Protein AF-A0A0K8QKA8-F1 (afdb_monomer_lite)

Radius of gyration: 22.63 Å; chains: 1; bounding box: 44×20×74 Å

Structure (mmCIF, N/CA/C/O backbone):
data_AF-A0A0K8QKA8-F1
#
_entry.id   AF-A0A0K8QKA8-F1
#
loop_
_atom_site.group_PDB
_atom_site.id
_atom_site.type_symbol
_atom_site.label_atom_id
_atom_site.label_alt_id
_atom_site.label_comp_id
_atom_site.label_asym_id
_atom_site.label_entity_id
_atom_site.label_seq_id
_atom_site.pdbx_PDB_ins_code
_atom_site.Cartn_x
_atom_site.Cartn_y
_atom_site.Cartn_z
_atom_site.occupancy
_atom_site.B_iso_or_equiv
_atom_site.auth_seq_id
_atom_site.auth_comp_id
_atom_site.auth_asym_id
_atom_site.auth_atom_id
_atom_site.pdbx_PDB_model_num
ATOM 1 N N . MET A 1 1 ? 16.516 -7.985 -21.882 1.00 58.25 1 MET A N 1
ATOM 2 C CA . MET A 1 1 ? 16.440 -7.612 -20.453 1.00 58.25 1 MET A CA 1
ATOM 3 C C . MET A 1 1 ? 15.585 -6.369 -20.198 1.00 58.25 1 MET A C 1
ATOM 5 O O . MET A 1 1 ? 14.816 -6.405 -19.255 1.00 58.25 1 MET A O 1
ATOM 9 N N . SER A 1 2 ? 15.629 -5.304 -21.014 1.00 70.25 2 SER A N 1
ATOM 10 C CA . SER A 1 2 ? 14.818 -4.089 -20.762 1.00 70.25 2 SER A CA 1
ATOM 11 C C . SER A 1 2 ? 13.297 -4.274 -20.914 1.00 70.25 2 SER A C 1
ATOM 13 O O . SER A 1 2 ? 12.534 -3.653 -20.182 1.00 70.25 2 SER A O 1
ATOM 15 N N . ALA A 1 3 ? 12.842 -5.126 -21.840 1.00 82.19 3 ALA A N 1
ATOM 16 C CA . ALA A 1 3 ? 11.413 -5.307 -22.117 1.00 82.19 3 ALA A CA 1
ATOM 17 C C . ALA A 1 3 ? 10.652 -6.037 -20.996 1.00 82.19 3 ALA A C 1
ATOM 19 O O . ALA A 1 3 ? 9.506 -5.692 -20.716 1.00 82.19 3 ALA A O 1
ATOM 20 N N . ASP A 1 4 ? 11.283 -7.017 -20.342 1.00 88.75 4 ASP A N 1
ATOM 21 C CA . ASP A 1 4 ? 10.671 -7.724 -19.210 1.00 88.75 4 ASP A CA 1
ATOM 22 C C . ASP A 1 4 ? 10.604 -6.814 -17.978 1.00 88.75 4 ASP A C 1
ATOM 24 O O . ASP A 1 4 ? 9.557 -6.729 -17.351 1.00 88.75 4 ASP A O 1
ATOM 28 N N . ALA A 1 5 ? 11.645 -6.011 -17.732 1.00 89.50 5 ALA A N 1
ATOM 29 C CA . ALA A 1 5 ? 11.661 -5.009 -16.664 1.00 89.50 5 ALA A CA 1
ATOM 30 C C . ALA A 1 5 ? 10.525 -3.978 -16.787 1.00 89.50 5 ALA A C 1
ATOM 32 O O . ALA A 1 5 ? 9.872 -3.630 -15.805 1.00 89.50 5 ALA A O 1
ATOM 33 N N . LEU A 1 6 ? 10.264 -3.494 -18.007 1.00 92.25 6 LEU A N 1
ATOM 34 C CA . LEU A 1 6 ? 9.149 -2.581 -18.274 1.00 92.25 6 LEU A CA 1
ATOM 35 C C . LEU A 1 6 ? 7.790 -3.265 -18.094 1.00 92.25 6 LEU A C 1
ATOM 37 O O . LEU A 1 6 ? 6.861 -2.645 -17.578 1.00 92.25 6 LEU A O 1
ATOM 41 N N . ARG A 1 7 ? 7.671 -4.539 -18.487 1.00 94.06 7 ARG A N 1
ATOM 42 C CA . ARG A 1 7 ? 6.445 -5.328 -18.303 1.00 94.06 7 ARG A CA 1
ATOM 43 C C . ARG A 1 7 ? 6.157 -5.580 -16.824 1.00 94.06 7 ARG A C 1
ATOM 45 O O . ARG A 1 7 ? 5.010 -5.445 -16.401 1.00 94.06 7 ARG A O 1
ATOM 52 N N . ASP A 1 8 ? 7.180 -5.916 -16.052 1.00 94.81 8 ASP A N 1
ATOM 53 C CA . ASP A 1 8 ? 7.066 -6.158 -14.617 1.00 94.81 8 ASP A CA 1
ATOM 54 C C . ASP A 1 8 ? 6.732 -4.864 -13.869 1.00 94.81 8 ASP A C 1
ATOM 56 O O . ASP A 1 8 ? 5.864 -4.864 -12.996 1.00 94.81 8 ASP A O 1
ATOM 60 N N . LEU A 1 9 ? 7.323 -3.735 -14.274 1.00 95.31 9 LEU A N 1
ATOM 61 C CA . LEU A 1 9 ? 6.984 -2.419 -13.738 1.00 95.31 9 LEU A CA 1
ATOM 62 C C . LEU A 1 9 ? 5.530 -2.021 -14.038 1.00 95.31 9 LEU A C 1
ATOM 64 O O . LEU A 1 9 ? 4.828 -1.562 -13.136 1.00 95.31 9 LEU A O 1
ATOM 68 N N . ASP A 1 10 ? 5.052 -2.226 -15.268 1.00 96.44 10 ASP A N 1
ATOM 69 C CA . ASP A 1 10 ? 3.641 -2.007 -15.619 1.00 96.44 10 ASP A CA 1
ATOM 70 C C . ASP A 1 10 ? 2.707 -2.929 -14.815 1.00 96.44 10 ASP A C 1
ATOM 72 O O . ASP A 1 10 ? 1.689 -2.488 -14.274 1.00 96.44 10 ASP A O 1
ATOM 76 N N . GLY A 1 11 ? 3.069 -4.207 -14.672 1.00 97.19 11 GLY A N 1
ATOM 77 C CA . GLY A 1 11 ? 2.348 -5.161 -13.830 1.00 97.19 11 GLY A CA 1
ATOM 78 C C . GLY A 1 11 ? 2.277 -4.710 -12.370 1.00 97.19 11 GLY A C 1
ATOM 79 O O . GLY A 1 11 ? 1.194 -4.693 -11.781 1.00 97.19 11 GLY A O 1
ATOM 80 N N . GLY A 1 12 ? 3.401 -4.271 -11.807 1.00 97.25 12 GLY A N 1
ATOM 81 C CA . GLY A 1 12 ? 3.478 -3.716 -10.460 1.00 97.25 12 GLY A CA 1
ATOM 82 C C . GLY A 1 12 ? 2.616 -2.464 -10.291 1.00 97.25 12 GLY A C 1
ATOM 83 O O . GLY A 1 12 ? 1.884 -2.366 -9.309 1.00 97.25 12 GLY A O 1
ATOM 84 N N . LEU A 1 13 ? 2.615 -1.555 -11.271 1.00 97.69 13 LEU A N 1
ATOM 85 C CA . LEU A 1 13 ? 1.751 -0.370 -11.275 1.00 97.69 13 LEU A CA 1
ATOM 86 C C . LEU A 1 13 ? 0.262 -0.743 -11.312 1.00 97.69 13 LEU A C 1
ATOM 88 O O . LEU A 1 13 ? -0.529 -0.192 -10.544 1.00 97.69 13 LEU A O 1
ATOM 92 N N . ARG A 1 14 ? -0.138 -1.705 -12.152 1.00 98.00 14 ARG A N 1
ATOM 93 C CA . ARG A 1 14 ? -1.526 -2.199 -12.189 1.00 98.00 14 ARG A CA 1
ATOM 94 C C . ARG A 1 14 ? -1.951 -2.789 -10.846 1.00 98.00 14 ARG A C 1
ATOM 96 O O . ARG A 1 14 ? -3.051 -2.487 -10.382 1.00 98.00 14 ARG A O 1
ATOM 103 N N . LEU A 1 15 ? -1.079 -3.560 -10.193 1.00 97.94 15 LEU A N 1
ATOM 104 C CA . LEU A 1 15 ? -1.340 -4.073 -8.848 1.00 97.94 15 LEU A CA 1
ATOM 105 C C . LEU A 1 15 ? -1.416 -2.954 -7.807 1.00 97.94 15 LEU A C 1
ATOM 107 O O . LEU A 1 15 ? -2.342 -2.971 -7.002 1.00 97.94 15 LEU A O 1
ATOM 111 N N . SER A 1 16 ? -0.536 -1.949 -7.846 1.00 97.75 16 SER A N 1
ATOM 112 C CA . SER A 1 16 ? -0.621 -0.783 -6.953 1.00 97.75 16 SER A CA 1
ATOM 113 C C . SER A 1 16 ? -1.954 -0.045 -7.092 1.00 97.75 16 SER A C 1
ATOM 115 O O . SER A 1 16 ? -2.572 0.294 -6.084 1.00 97.75 16 SER A O 1
ATOM 117 N N . ARG A 1 17 ? -2.449 0.158 -8.322 1.00 98.06 17 ARG A N 1
ATOM 118 C CA . ARG A 1 17 ? -3.761 0.788 -8.556 1.00 98.06 17 ARG A CA 1
ATOM 119 C C . ARG A 1 17 ? -4.911 -0.074 -8.016 1.00 98.06 17 ARG A C 1
ATOM 121 O O . ARG A 1 17 ? -5.826 0.455 -7.390 1.00 98.06 17 ARG A O 1
ATOM 128 N N . ALA A 1 18 ? -4.854 -1.394 -8.209 1.00 97.88 18 ALA A N 1
ATOM 129 C CA . ALA A 1 18 ? -5.844 -2.318 -7.650 1.00 97.88 18 ALA A CA 1
ATOM 130 C C . ALA A 1 18 ? -5.826 -2.312 -6.112 1.00 97.88 18 ALA A C 1
ATOM 132 O O . ALA A 1 18 ? -6.874 -2.233 -5.476 1.00 97.88 18 ALA A O 1
ATOM 133 N N . MET A 1 19 ? -4.638 -2.317 -5.508 1.00 97.88 19 MET A N 1
ATOM 134 C CA . MET A 1 19 ? -4.465 -2.200 -4.062 1.00 97.88 19 MET A CA 1
ATOM 135 C C . MET A 1 19 ? -5.010 -0.880 -3.515 1.00 97.88 19 MET A C 1
ATOM 137 O O . MET A 1 19 ? -5.636 -0.887 -2.461 1.00 97.88 19 MET A O 1
ATOM 141 N N . LEU A 1 20 ? -4.829 0.237 -4.223 1.00 97.75 20 LEU A N 1
ATOM 142 C CA . LEU A 1 20 ? -5.408 1.525 -3.834 1.00 97.75 20 LEU A CA 1
ATOM 143 C C . LEU A 1 20 ? -6.943 1.484 -3.838 1.00 97.75 20 LEU A C 1
ATOM 145 O O . LEU A 1 20 ? -7.572 2.010 -2.921 1.00 97.75 20 LEU A O 1
ATOM 149 N N . ALA A 1 21 ? -7.555 0.829 -4.827 1.00 97.50 21 ALA A N 1
ATOM 150 C CA . ALA A 1 21 ? -9.003 0.630 -4.849 1.00 97.50 21 ALA A CA 1
ATOM 151 C C . ALA A 1 21 ? -9.484 -0.215 -3.655 1.00 97.50 21 ALA A C 1
ATOM 153 O O . ALA A 1 21 ? -10.459 0.154 -3.003 1.00 97.50 21 ALA A O 1
ATOM 154 N N . LEU A 1 22 ? -8.768 -1.294 -3.317 1.00 97.25 22 LEU A N 1
ATOM 155 C CA . LEU A 1 22 ? -9.068 -2.126 -2.145 1.00 97.25 22 LEU A CA 1
ATOM 156 C C . LEU A 1 22 ? -8.895 -1.357 -0.831 1.00 97.25 22 LEU A C 1
ATOM 158 O O . LEU A 1 22 ? -9.762 -1.441 0.033 1.00 97.25 22 LEU A O 1
ATOM 162 N N . ALA A 1 23 ? -7.832 -0.557 -0.699 1.00 96.38 23 ALA A N 1
ATOM 163 C CA . ALA A 1 23 ? -7.595 0.284 0.474 1.00 96.38 23 ALA A CA 1
ATOM 164 C C . ALA A 1 23 ? -8.731 1.294 0.680 1.00 96.38 23 ALA A C 1
ATOM 166 O O . ALA A 1 23 ? -9.219 1.462 1.794 1.00 96.38 23 ALA A O 1
ATOM 167 N N . ARG A 1 24 ? -9.195 1.931 -0.402 1.00 95.62 24 ARG A N 1
ATOM 168 C CA . ARG A 1 24 ? -10.354 2.838 -0.373 1.00 95.62 24 ARG A CA 1
ATOM 169 C C . ARG A 1 24 ? -11.654 2.116 -0.014 1.00 95.62 24 ARG A C 1
ATOM 171 O O . ARG A 1 24 ? -12.506 2.708 0.638 1.00 95.62 24 ARG A O 1
ATOM 178 N N . GLY A 1 25 ? -11.798 0.857 -0.426 1.00 95.06 25 GLY A N 1
ATOM 179 C CA . GLY A 1 25 ? -12.931 -0.004 -0.080 1.00 95.06 25 GLY A CA 1
ATOM 180 C C . GLY A 1 25 ? -12.834 -0.675 1.295 1.00 95.06 25 GLY A C 1
ATOM 181 O O . GLY A 1 25 ? -13.791 -1.321 1.709 1.00 95.06 25 GLY A O 1
ATOM 182 N N . GLY A 1 26 ? -11.705 -0.546 2.000 1.00 94.31 26 GLY A N 1
ATOM 183 C CA . GLY A 1 26 ? -11.465 -1.203 3.287 1.00 94.31 26 GLY A CA 1
ATOM 184 C C . GLY A 1 26 ? -11.229 -2.717 3.209 1.00 94.31 26 GLY A C 1
ATOM 185 O O . GLY A 1 26 ? -11.268 -3.388 4.240 1.00 94.31 26 GLY A O 1
ATOM 186 N N . ASP A 1 27 ? -10.974 -3.277 2.023 1.00 96.00 27 ASP A N 1
ATOM 187 C CA . ASP A 1 27 ? -10.690 -4.708 1.851 1.00 96.00 27 ASP A CA 1
ATOM 188 C C . ASP A 1 27 ? -9.204 -5.006 2.115 1.00 96.00 27 ASP A C 1
ATOM 190 O O . ASP A 1 27 ? -8.381 -5.209 1.215 1.00 96.00 27 ASP A O 1
ATOM 194 N N . TRP A 1 28 ? -8.847 -4.983 3.399 1.00 93.94 28 TRP A N 1
ATOM 195 C CA . TRP A 1 28 ? -7.469 -5.151 3.863 1.00 93.94 28 TRP A CA 1
ATOM 196 C C . TRP A 1 28 ? -6.928 -6.569 3.652 1.00 93.94 28 TRP A C 1
ATOM 198 O O . TRP A 1 28 ? -5.724 -6.737 3.454 1.00 93.94 28 TRP A O 1
ATOM 208 N N . ALA A 1 29 ? -7.800 -7.582 3.673 1.00 94.38 29 ALA A N 1
ATOM 209 C CA . ALA A 1 29 ? -7.410 -8.972 3.458 1.00 94.38 29 ALA A CA 1
ATOM 210 C C . ALA A 1 29 ? -6.941 -9.174 2.014 1.00 94.38 29 ALA A C 1
ATOM 212 O O . ALA A 1 29 ? -5.815 -9.622 1.781 1.00 94.38 29 ALA A O 1
ATOM 213 N N . ARG A 1 30 ? -7.749 -8.735 1.042 1.00 93.44 30 ARG A N 1
ATOM 214 C CA . ARG A 1 30 ? -7.383 -8.832 -0.371 1.00 93.44 30 ARG A CA 1
ATOM 215 C C . ARG A 1 30 ? -6.184 -7.952 -0.716 1.00 93.44 30 ARG A C 1
ATOM 217 O O . ARG A 1 30 ? -5.359 -8.336 -1.545 1.00 93.44 30 ARG A O 1
ATOM 224 N N . LEU A 1 31 ? -6.044 -6.796 -0.065 1.00 94.62 31 LEU A N 1
ATOM 225 C CA . LEU A 1 31 ? -4.867 -5.937 -0.214 1.00 94.62 31 LEU A CA 1
ATOM 226 C C . LEU A 1 31 ? -3.581 -6.667 0.200 1.00 94.62 31 LEU A C 1
ATOM 228 O O . LEU A 1 31 ? -2.585 -6.600 -0.524 1.00 94.62 31 LEU A O 1
ATOM 232 N N . ALA A 1 32 ? -3.597 -7.388 1.325 1.00 92.88 32 ALA A N 1
ATOM 233 C CA . ALA A 1 32 ? -2.441 -8.145 1.806 1.00 92.88 32 ALA A CA 1
ATOM 234 C C . ALA A 1 32 ? -2.038 -9.280 0.848 1.00 92.88 32 ALA A C 1
ATOM 236 O O . ALA A 1 32 ? -0.847 -9.503 0.633 1.00 92.88 32 ALA A O 1
ATOM 237 N N . GLU A 1 33 ? -3.005 -9.950 0.216 1.00 94.31 33 GLU A N 1
ATOM 238 C CA . GLU A 1 33 ? -2.741 -10.986 -0.793 1.00 94.31 33 GLU A CA 1
ATOM 239 C C . GLU A 1 33 ? -2.011 -10.424 -2.023 1.00 94.31 33 GLU A C 1
ATOM 241 O O . GLU A 1 33 ? -1.065 -11.036 -2.523 1.00 94.31 33 GLU A O 1
ATOM 246 N N . LEU A 1 34 ? -2.404 -9.234 -2.495 1.00 95.25 34 LEU A N 1
ATOM 247 C CA . LEU A 1 34 ? -1.778 -8.598 -3.661 1.00 95.25 34 LEU A CA 1
ATOM 248 C C . LEU A 1 34 ? -0.368 -8.061 -3.377 1.00 95.25 34 LEU A C 1
ATOM 250 O O . LEU A 1 34 ? 0.435 -7.931 -4.304 1.00 95.25 34 LEU A O 1
ATOM 254 N N . GLN A 1 35 ? -0.041 -7.773 -2.115 1.00 94.19 35 GLN A N 1
ATOM 255 C CA . GLN A 1 35 ? 1.253 -7.203 -1.738 1.00 94.19 35 GLN A CA 1
ATOM 256 C C . GLN A 1 35 ? 2.429 -8.120 -2.100 1.00 94.19 35 GLN A C 1
ATOM 258 O O . GLN A 1 35 ? 3.466 -7.631 -2.553 1.00 94.19 35 GLN A O 1
ATOM 263 N N . ALA A 1 36 ? 2.283 -9.436 -1.919 1.00 93.94 36 ALA A N 1
ATOM 264 C CA . ALA A 1 36 ? 3.345 -10.396 -2.221 1.00 93.94 36 ALA A CA 1
ATOM 265 C C . ALA A 1 36 ? 3.671 -10.426 -3.722 1.00 93.94 36 ALA A C 1
ATOM 267 O O . ALA A 1 36 ? 4.838 -10.368 -4.112 1.00 93.94 36 ALA A O 1
ATOM 268 N N . GLU A 1 37 ? 2.635 -10.439 -4.561 1.00 94.44 37 GLU A N 1
ATOM 269 C CA . GLU A 1 37 ? 2.795 -10.436 -6.014 1.00 94.44 37 GLU A CA 1
ATOM 270 C C . GLU A 1 37 ? 3.357 -9.099 -6.517 1.00 94.44 37 GLU A C 1
ATOM 272 O O . GLU A 1 37 ? 4.278 -9.080 -7.336 1.00 94.44 37 GLU A O 1
ATOM 277 N N . ARG A 1 38 ? 2.901 -7.971 -5.955 1.00 96.31 38 ARG A N 1
ATOM 278 C CA . ARG A 1 38 ? 3.478 -6.651 -6.250 1.00 96.31 38 ARG A CA 1
ATOM 279 C C . ARG A 1 38 ? 4.968 -6.605 -5.917 1.00 96.31 38 ARG A C 1
ATOM 281 O O . ARG A 1 38 ? 5.765 -6.137 -6.725 1.00 96.31 38 ARG A O 1
ATOM 288 N N . ALA A 1 39 ? 5.353 -7.086 -4.736 1.00 94.31 39 ALA A N 1
ATOM 289 C CA . ALA A 1 39 ? 6.747 -7.097 -4.302 1.00 94.31 39 ALA A CA 1
ATOM 290 C C . ALA A 1 39 ? 7.627 -7.993 -5.185 1.00 94.31 39 ALA A C 1
ATOM 292 O O . ALA A 1 39 ? 8.801 -7.682 -5.379 1.00 94.31 39 ALA A O 1
ATOM 293 N N . ARG A 1 40 ? 7.073 -9.082 -5.728 1.00 94.50 40 ARG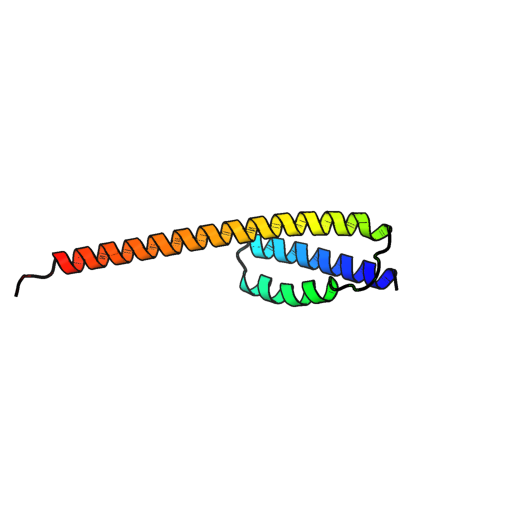 A N 1
ATOM 294 C CA . ARG A 1 40 ? 7.766 -9.962 -6.674 1.00 94.50 40 ARG A CA 1
ATOM 295 C C . ARG A 1 40 ? 8.059 -9.250 -7.994 1.00 94.50 40 ARG A C 1
ATOM 297 O O . ARG A 1 40 ? 9.195 -9.307 -8.445 1.00 94.50 40 ARG A O 1
ATOM 304 N N . LEU A 1 41 ? 7.069 -8.572 -8.578 1.00 93.69 41 LEU A N 1
ATOM 305 C CA . LEU A 1 41 ? 7.217 -7.859 -9.856 1.00 93.69 41 LEU A CA 1
ATOM 306 C C . LEU A 1 41 ? 8.126 -6.629 -9.748 1.00 93.69 41 LEU A C 1
ATOM 308 O O . LEU A 1 41 ? 8.887 -6.329 -10.658 1.00 93.69 41 LEU A O 1
ATOM 312 N N . LEU A 1 42 ? 8.071 -5.915 -8.624 1.00 93.19 42 LEU A N 1
ATOM 313 C CA . LEU A 1 42 ? 8.884 -4.714 -8.419 1.00 93.19 42 LEU A CA 1
ATOM 314 C C . LEU A 1 42 ? 10.306 -5.013 -7.925 1.00 93.19 42 LEU A C 1
ATOM 316 O O . LEU A 1 42 ? 11.102 -4.086 -7.766 1.00 93.19 42 LEU A O 1
ATOM 320 N N . ARG A 1 43 ? 10.643 -6.281 -7.662 1.00 91.31 43 ARG A N 1
ATOM 321 C CA . ARG A 1 43 ? 12.005 -6.671 -7.301 1.00 91.31 43 ARG A CA 1
ATOM 322 C C . ARG A 1 43 ? 12.857 -6.703 -8.562 1.00 91.31 43 ARG A C 1
ATOM 324 O O . ARG A 1 43 ? 12.745 -7.623 -9.364 1.00 91.31 43 ARG A O 1
ATOM 331 N N . HIS A 1 44 ? 13.719 -5.707 -8.711 1.00 83.25 44 HIS A N 1
ATOM 332 C CA . HIS A 1 44 ? 14.603 -5.599 -9.860 1.00 83.25 44 HIS A CA 1
ATOM 333 C C . HIS A 1 44 ? 16.024 -5.246 -9.410 1.00 83.25 44 HIS A C 1
ATOM 335 O O . HIS A 1 44 ? 16.225 -4.226 -8.756 1.00 83.25 44 HIS A O 1
ATOM 341 N N . ASP A 1 45 ? 17.005 -6.069 -9.790 1.00 82.12 45 ASP A N 1
ATOM 342 C CA . ASP A 1 45 ? 18.409 -5.920 -9.363 1.00 82.12 45 ASP A CA 1
ATOM 343 C C . ASP A 1 45 ? 19.274 -5.149 -10.384 1.00 82.12 45 ASP A C 1
ATOM 345 O O . ASP A 1 45 ? 20.440 -4.847 -10.137 1.00 82.12 45 ASP A O 1
ATOM 349 N N . GLY A 1 46 ? 18.714 -4.832 -11.556 1.00 82.94 46 GLY A N 1
ATOM 350 C CA . GLY A 1 46 ? 19.394 -4.126 -12.646 1.00 82.94 46 GLY A CA 1
ATOM 351 C C . GLY A 1 46 ? 18.893 -2.699 -12.874 1.00 82.94 46 GLY A C 1
ATOM 352 O O . GLY A 1 46 ? 17.826 -2.314 -12.394 1.00 82.94 46 GLY A O 1
ATOM 353 N N . ALA A 1 47 ? 19.643 -1.931 -13.670 1.00 84.25 47 ALA A N 1
ATOM 354 C CA . ALA A 1 47 ? 19.231 -0.599 -14.103 1.00 84.25 47 ALA A CA 1
ATOM 355 C C . ALA A 1 47 ? 17.948 -0.664 -14.946 1.00 84.25 47 ALA A C 1
ATOM 357 O O . ALA A 1 47 ? 17.831 -1.484 -15.862 1.00 84.25 47 ALA A O 1
ATOM 358 N N . LEU A 1 48 ? 17.002 0.224 -14.646 1.00 87.81 48 LEU A N 1
ATOM 359 C CA . LEU A 1 48 ? 15.805 0.400 -15.458 1.00 87.81 48 LEU A CA 1
ATOM 360 C C . LEU A 1 48 ? 16.120 1.276 -16.680 1.00 87.81 48 LEU A C 1
ATOM 362 O O . LEU A 1 48 ? 16.922 2.208 -16.579 1.00 87.81 48 LEU A O 1
ATOM 366 N N . PRO A 1 49 ? 15.497 0.995 -17.835 1.00 90.12 49 PRO A N 1
ATOM 367 C CA . PRO A 1 49 ? 15.669 1.809 -19.031 1.00 90.12 49 PRO A CA 1
ATOM 368 C C . PRO A 1 49 ? 15.011 3.192 -18.844 1.00 90.12 49 PRO A C 1
ATOM 370 O O . PRO A 1 49 ? 14.115 3.352 -18.012 1.00 90.12 49 PRO A O 1
ATOM 373 N N . ALA A 1 50 ? 15.437 4.206 -19.603 1.00 90.31 50 ALA A N 1
ATOM 374 C CA . ALA A 1 50 ? 14.948 5.585 -19.446 1.00 90.31 50 ALA A CA 1
ATOM 375 C C . ALA A 1 50 ? 13.425 5.701 -19.664 1.00 90.31 50 ALA A C 1
ATOM 377 O O . ALA A 1 50 ? 12.742 6.503 -19.024 1.00 90.31 50 ALA A O 1
ATOM 378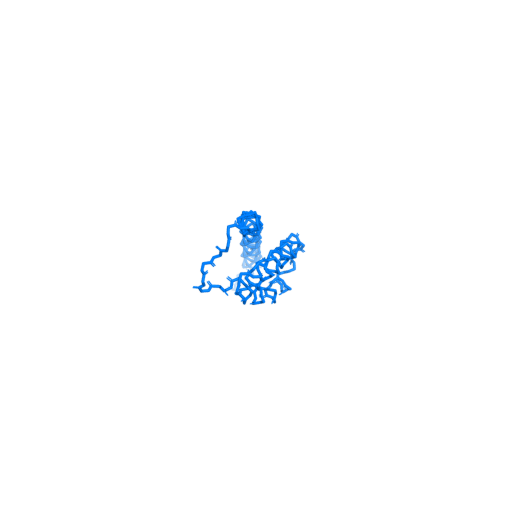 N N . GLU A 1 51 ? 12.882 4.833 -20.509 1.00 93.00 51 GLU A N 1
ATOM 379 C CA . GLU A 1 51 ? 11.465 4.670 -20.821 1.00 93.00 51 GLU A CA 1
ATOM 380 C C . GLU A 1 51 ? 10.626 4.252 -19.599 1.00 93.00 51 GLU A C 1
ATOM 382 O O . GLU A 1 51 ? 9.407 4.415 -19.611 1.00 93.00 51 GLU A O 1
ATOM 387 N N . ALA A 1 52 ? 11.250 3.766 -18.520 1.00 93.44 52 ALA A N 1
ATOM 388 C CA . ALA A 1 52 ? 10.576 3.433 -17.264 1.00 93.44 52 ALA A CA 1
ATOM 389 C C . ALA A 1 52 ? 10.195 4.675 -16.438 1.00 93.44 52 ALA A C 1
ATOM 391 O O . ALA A 1 52 ? 9.323 4.593 -15.573 1.00 93.44 52 ALA A O 1
ATOM 392 N N . ALA A 1 53 ? 10.817 5.833 -16.686 1.00 94.75 53 ALA A N 1
ATOM 393 C CA . ALA A 1 53 ? 10.604 7.060 -15.917 1.00 94.75 53 ALA A CA 1
ATOM 394 C C . ALA A 1 53 ? 9.126 7.492 -15.749 1.00 94.75 53 ALA A C 1
ATOM 396 O O . ALA A 1 53 ? 8.755 7.876 -14.635 1.00 94.75 53 ALA A O 1
ATOM 397 N N . PRO A 1 54 ? 8.253 7.480 -16.780 1.00 95.69 54 PRO A N 1
ATOM 398 C CA . PRO A 1 54 ? 6.830 7.772 -16.590 1.00 95.69 54 PRO A CA 1
ATOM 399 C C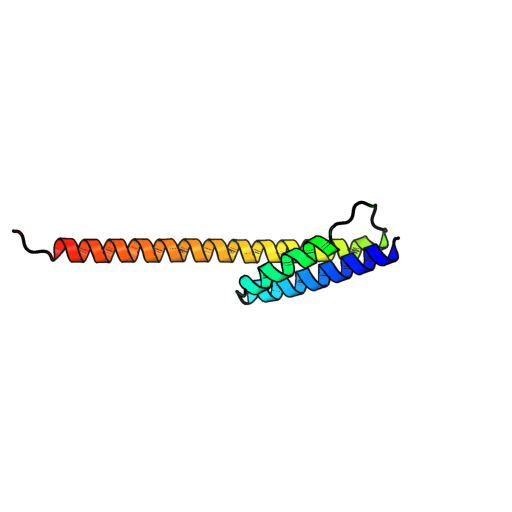 . PRO A 1 54 ? 6.131 6.757 -15.677 1.00 95.69 54 PRO A C 1
ATOM 401 O O . PRO A 1 54 ? 5.419 7.168 -14.763 1.00 95.69 54 PRO A O 1
ATOM 404 N N . LEU A 1 55 ? 6.384 5.458 -15.867 1.00 95.12 55 LEU A N 1
ATOM 405 C CA . LEU A 1 55 ? 5.782 4.394 -15.058 1.00 95.12 55 LEU A CA 1
ATOM 406 C C . LEU A 1 55 ? 6.232 4.471 -13.593 1.00 95.12 55 LEU A C 1
ATOM 408 O O . LEU A 1 55 ? 5.416 4.316 -12.690 1.00 95.12 55 LEU A O 1
ATOM 412 N N . LEU A 1 56 ? 7.510 4.775 -13.347 1.00 95.25 56 LEU A N 1
ATOM 413 C CA . LEU A 1 56 ? 8.049 4.974 -11.999 1.00 95.25 56 LEU A CA 1
ATOM 414 C C . LEU A 1 56 ? 7.410 6.170 -11.294 1.00 95.25 56 LEU A C 1
ATOM 416 O O . LEU A 1 56 ? 7.041 6.061 -10.127 1.00 95.25 56 LEU A O 1
ATOM 420 N N . ARG A 1 57 ? 7.258 7.306 -11.987 1.00 97.62 57 ARG A N 1
ATOM 421 C C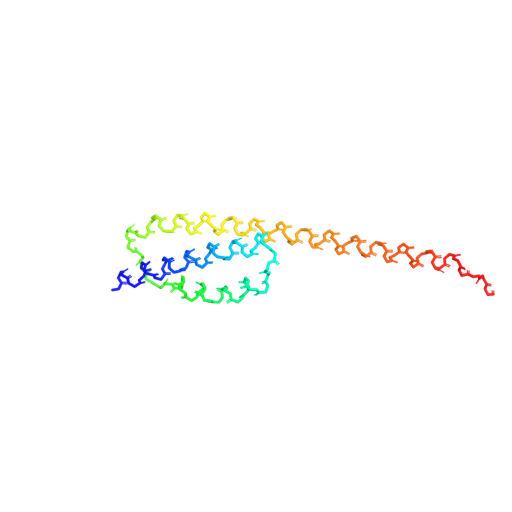A . ARG A 1 57 ? 6.597 8.488 -11.412 1.00 97.62 57 ARG A CA 1
ATOM 422 C C . ARG A 1 57 ? 5.169 8.174 -10.998 1.00 97.62 57 ARG A C 1
ATOM 424 O O . ARG A 1 57 ? 4.753 8.565 -9.911 1.00 97.62 57 ARG A O 1
ATOM 431 N N . GLU A 1 58 ? 4.440 7.454 -11.840 1.00 97.81 58 GLU A N 1
ATOM 432 C CA . GLU A 1 58 ? 3.075 7.074 -11.511 1.00 97.81 58 GLU A CA 1
ATOM 433 C C . GLU A 1 58 ? 3.018 6.069 -10.357 1.00 97.81 58 GLU A C 1
ATOM 435 O O . GLU A 1 58 ? 2.229 6.237 -9.430 1.00 97.81 58 GLU A O 1
ATOM 440 N N . LEU A 1 59 ? 3.899 5.068 -10.357 1.00 96.81 59 LEU A N 1
ATOM 441 C CA . LEU A 1 59 ? 3.995 4.098 -9.271 1.00 96.81 59 LEU A CA 1
ATOM 442 C C . LEU A 1 59 ? 4.250 4.784 -7.924 1.00 96.81 59 LEU A C 1
ATOM 444 O O . LEU A 1 59 ? 3.614 4.438 -6.931 1.00 96.81 59 LEU A O 1
ATOM 448 N N . LEU A 1 60 ? 5.142 5.777 -7.888 1.00 96.88 60 LEU A N 1
AT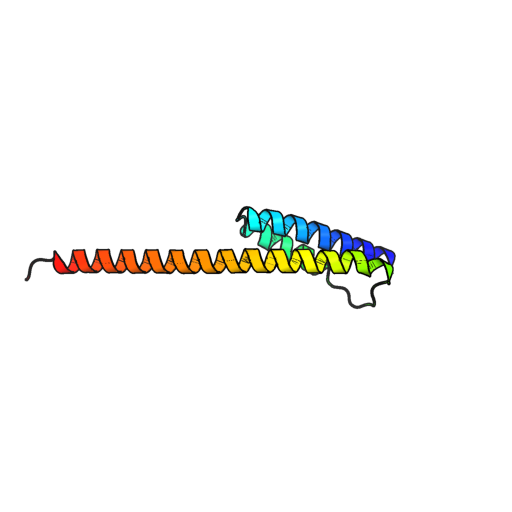OM 449 C CA . LEU A 1 60 ? 5.417 6.565 -6.686 1.00 96.88 60 LEU A CA 1
ATOM 450 C C . LEU A 1 60 ? 4.198 7.378 -6.234 1.00 96.88 60 LEU A C 1
ATOM 452 O O . LEU A 1 60 ? 3.915 7.412 -5.038 1.00 96.88 60 LEU A O 1
ATOM 456 N N . ALA A 1 61 ? 3.458 7.984 -7.166 1.00 98.25 61 ALA A N 1
ATOM 457 C CA . ALA A 1 61 ? 2.234 8.717 -6.846 1.00 98.25 61 ALA A CA 1
ATOM 458 C C . ALA A 1 61 ? 1.169 7.794 -6.228 1.00 98.25 61 ALA A C 1
ATOM 460 O O . ALA A 1 61 ? 0.640 8.086 -5.156 1.00 98.25 61 ALA A O 1
ATOM 461 N N . VAL A 1 62 ? 0.928 6.632 -6.841 1.00 97.75 62 VAL A N 1
ATOM 462 C CA . VAL A 1 62 ? -0.027 5.639 -6.326 1.00 97.75 62 VAL A CA 1
ATOM 463 C C . VAL A 1 62 ? 0.416 5.091 -4.967 1.00 97.75 62 VAL A C 1
ATOM 465 O O . VAL A 1 62 ? -0.421 4.898 -4.089 1.00 97.75 62 VAL A O 1
ATOM 468 N N . ASN A 1 63 ? 1.717 4.868 -4.758 1.00 96.50 63 ASN A N 1
ATOM 469 C CA . ASN A 1 63 ? 2.236 4.414 -3.466 1.00 96.50 63 ASN A CA 1
ATOM 470 C C . ASN A 1 63 ? 2.018 5.462 -2.363 1.00 96.50 63 ASN A C 1
ATOM 472 O O . ASN A 1 63 ? 1.595 5.098 -1.271 1.00 96.50 63 ASN A O 1
ATOM 476 N N . ALA A 1 64 ? 2.227 6.750 -2.654 1.00 98.06 64 ALA A N 1
ATOM 477 C CA . ALA A 1 64 ? 1.957 7.820 -1.695 1.00 98.06 64 ALA A CA 1
ATOM 478 C C . ALA A 1 64 ? 0.464 7.896 -1.322 1.00 98.06 64 ALA A C 1
ATOM 480 O O . ALA A 1 64 ? 0.120 8.044 -0.148 1.00 98.06 64 ALA A O 1
ATOM 481 N N . GLU A 1 65 ? -0.436 7.743 -2.299 1.00 98.00 65 GLU A N 1
ATOM 482 C CA . GLU A 1 65 ? -1.879 7.668 -2.037 1.00 98.00 65 GLU A CA 1
ATOM 483 C C . GLU A 1 65 ? -2.255 6.436 -1.202 1.00 98.00 65 GLU A C 1
ATOM 485 O O . GLU A 1 65 ? -3.097 6.524 -0.303 1.00 98.00 65 GLU A O 1
ATOM 490 N N . LEU A 1 66 ? -1.629 5.290 -1.477 1.00 96.62 66 LEU A N 1
ATOM 491 C CA . LEU A 1 66 ? -1.851 4.056 -0.730 1.00 96.62 66 LEU A CA 1
ATOM 492 C C . LEU A 1 66 ? -1.402 4.200 0.731 1.00 96.62 66 LEU A C 1
ATOM 494 O O . LEU A 1 66 ? -2.159 3.844 1.634 1.00 96.62 66 LEU A O 1
ATOM 498 N N . ASP A 1 67 ? -0.220 4.771 0.968 1.00 96.75 67 ASP A N 1
ATOM 499 C CA . ASP A 1 67 ? 0.315 5.019 2.311 1.00 96.75 67 ASP A CA 1
ATOM 500 C C . ASP A 1 67 ? -0.581 5.973 3.111 1.00 96.75 67 ASP A C 1
ATOM 502 O O . ASP A 1 67 ? -0.838 5.741 4.299 1.00 96.75 67 ASP A O 1
ATOM 506 N N . ALA A 1 68 ? -1.121 7.007 2.460 1.00 97.75 68 ALA A N 1
ATOM 507 C CA . ALA A 1 68 ? -2.091 7.908 3.074 1.00 97.75 68 ALA A CA 1
ATOM 508 C C . ALA A 1 68 ? -3.382 7.170 3.477 1.00 97.75 68 ALA A C 1
ATOM 510 O O . ALA A 1 68 ? -3.867 7.352 4.596 1.00 97.75 68 ALA A O 1
ATOM 511 N N . CYS A 1 69 ? -3.909 6.294 2.612 1.00 96.19 69 CYS A N 1
ATOM 512 C CA . CYS A 1 69 ? -5.103 5.495 2.915 1.00 96.19 69 CYS A CA 1
ATOM 513 C C . CYS A 1 69 ? -4.866 4.546 4.100 1.00 96.19 69 CYS A C 1
ATOM 515 O O . CYS A 1 69 ? -5.680 4.491 5.023 1.00 96.19 69 CYS A O 1
ATOM 517 N N . VAL A 1 70 ? -3.741 3.827 4.103 1.00 93.69 70 VAL A N 1
ATOM 518 C CA . VAL A 1 70 ? -3.382 2.895 5.183 1.00 93.69 70 VAL A CA 1
ATOM 519 C C . VAL A 1 70 ? -3.184 3.637 6.505 1.00 93.69 70 VAL A C 1
ATOM 521 O O . VAL A 1 70 ? -3.661 3.175 7.543 1.00 93.69 70 VAL A O 1
ATOM 524 N N . SER A 1 71 ? -2.525 4.796 6.485 1.00 95.69 71 SER A N 1
ATOM 525 C CA . SER A 1 71 ? -2.318 5.616 7.685 1.00 95.69 71 SER A CA 1
ATOM 526 C C . SER A 1 71 ? -3.648 6.102 8.263 1.00 95.69 71 SER A C 1
ATOM 528 O O . SER A 1 71 ? -3.919 5.892 9.444 1.00 95.69 71 SER A O 1
ATOM 530 N N . ALA A 1 72 ? -4.532 6.643 7.419 1.00 95.62 72 ALA A N 1
ATOM 531 C CA . ALA A 1 72 ? -5.853 7.100 7.845 1.00 95.62 72 ALA A CA 1
ATOM 532 C C . ALA A 1 72 ? -6.706 5.964 8.439 1.00 95.62 72 ALA A C 1
ATOM 534 O O . ALA A 1 72 ? -7.377 6.158 9.456 1.00 95.62 72 ALA A O 1
ATOM 535 N N . ALA A 1 73 ? -6.655 4.771 7.839 1.00 93.81 73 ALA A N 1
ATOM 536 C CA . ALA A 1 73 ? -7.365 3.596 8.334 1.00 93.81 73 ALA A CA 1
ATOM 537 C C . ALA A 1 73 ? -6.827 3.114 9.690 1.00 93.81 73 ALA A C 1
ATOM 539 O O . ALA A 1 73 ? -7.608 2.791 10.586 1.00 93.81 73 ALA A O 1
ATOM 540 N N . ARG A 1 74 ? -5.501 3.116 9.878 1.00 94.12 74 ARG A N 1
ATOM 541 C CA . ARG A 1 74 ? -4.873 2.790 11.168 1.00 94.12 74 ARG A CA 1
ATOM 542 C C . ARG A 1 74 ? -5.285 3.770 12.259 1.00 94.12 74 ARG A C 1
ATOM 544 O O . ARG A 1 74 ? -5.631 3.339 13.358 1.00 94.12 74 ARG A O 1
ATOM 551 N N . ASP A 1 75 ? -5.297 5.061 11.950 1.00 96.31 75 ASP A N 1
ATOM 552 C CA . ASP A 1 75 ? -5.711 6.092 12.899 1.00 96.31 75 ASP A CA 1
ATOM 553 C C . ASP A 1 75 ? -7.194 5.958 13.271 1.00 96.31 75 ASP A C 1
ATOM 555 O O . ASP A 1 75 ? -7.568 6.152 14.430 1.00 96.31 75 ASP A O 1
ATOM 559 N N . ALA A 1 76 ? -8.050 5.605 12.308 1.00 93.19 76 ALA A N 1
ATOM 560 C CA . ALA A 1 76 ? -9.462 5.329 12.561 1.00 93.19 76 ALA A CA 1
ATOM 561 C C . ALA A 1 76 ? -9.642 4.120 13.490 1.00 93.19 76 ALA A C 1
ATOM 563 O O . ALA A 1 76 ? -10.291 4.247 14.529 1.00 93.19 76 ALA A O 1
ATOM 564 N N . ALA A 1 77 ? -8.981 3.000 13.187 1.00 92.25 77 ALA A N 1
ATOM 565 C CA . ALA A 1 77 ? -9.026 1.798 14.015 1.00 92.25 77 ALA A CA 1
ATOM 566 C C . ALA A 1 77 ? -8.508 2.052 15.444 1.00 92.25 77 ALA A C 1
ATOM 568 O O . ALA A 1 77 ? -9.093 1.570 16.415 1.00 92.25 77 ALA A O 1
ATOM 569 N N . ALA A 1 78 ? -7.449 2.854 15.600 1.00 93.56 78 ALA A N 1
ATOM 570 C CA . ALA A 1 78 ? -6.930 3.235 16.913 1.00 93.56 78 ALA A CA 1
ATOM 571 C C . ALA A 1 78 ? -7.960 4.039 17.726 1.00 93.56 78 ALA A C 1
ATOM 573 O O . ALA A 1 78 ? -8.192 3.743 18.901 1.00 93.56 78 ALA A O 1
ATOM 574 N N . ARG A 1 79 ? -8.629 5.016 17.096 1.00 93.69 79 ARG A N 1
ATOM 575 C CA . ARG A 1 79 ? -9.693 5.803 17.741 1.00 93.69 79 ARG A CA 1
ATOM 576 C C . ARG A 1 79 ? -10.878 4.935 18.161 1.00 93.69 79 ARG A C 1
ATOM 578 O O . ARG A 1 79 ? -11.386 5.109 19.271 1.00 93.69 79 ARG A O 1
ATOM 585 N N . GLU A 1 80 ? -11.304 4.011 17.305 1.00 92.31 80 GLU A N 1
ATOM 586 C CA . GLU A 1 80 ? -12.404 3.080 17.587 1.00 92.31 80 GLU A CA 1
ATOM 587 C C . GLU A 1 80 ? -12.071 2.143 18.749 1.00 92.31 80 GLU A C 1
ATOM 589 O O . GLU A 1 80 ? -12.877 1.978 19.670 1.00 92.31 80 GLU A O 1
ATOM 594 N N . TRP A 1 81 ? -10.857 1.592 18.764 1.00 90.56 81 TRP A N 1
ATOM 595 C CA . TRP A 1 81 ? -10.376 0.752 19.856 1.00 90.56 81 TRP A CA 1
ATOM 596 C C . TRP A 1 81 ? -10.391 1.490 21.198 1.00 90.56 81 TRP A C 1
ATOM 598 O O . TRP A 1 81 ? -10.886 0.972 22.205 1.00 90.56 81 TRP A O 1
ATOM 608 N N . ASP A 1 82 ? -9.892 2.724 21.214 1.00 91.88 82 ASP A N 1
ATOM 609 C CA . ASP A 1 82 ? -9.869 3.559 22.409 1.00 91.88 82 ASP A CA 1
ATOM 610 C C . ASP A 1 82 ? -11.272 3.948 22.887 1.00 91.88 82 ASP A C 1
ATOM 612 O O . ASP A 1 82 ? -11.536 3.957 24.094 1.00 91.88 82 ASP A O 1
ATOM 616 N N . ALA A 1 83 ? -12.192 4.236 21.963 1.00 89.06 83 ALA A N 1
ATOM 617 C CA . ALA A 1 83 ? -13.590 4.500 22.288 1.00 89.06 83 ALA A CA 1
ATOM 618 C C . ALA A 1 83 ? -14.259 3.267 22.915 1.00 89.06 83 ALA A C 1
ATOM 620 O O . ALA A 1 83 ? -14.876 3.377 23.978 1.00 89.06 83 ALA A O 1
ATOM 621 N N . ALA A 1 84 ? -14.064 2.085 22.327 1.00 86.75 84 ALA A N 1
ATOM 622 C CA . ALA A 1 84 ? -14.588 0.831 22.857 1.00 86.75 84 ALA A CA 1
ATOM 623 C C . ALA A 1 84 ? -14.008 0.509 24.245 1.00 86.75 84 ALA A C 1
ATOM 625 O O . ALA A 1 84 ? -14.730 0.063 25.139 1.00 86.75 84 ALA A O 1
ATOM 626 N N . ARG A 1 85 ? -12.713 0.773 24.462 1.00 88.06 85 ARG A N 1
ATOM 627 C CA . ARG A 1 85 ? -12.059 0.592 25.765 1.00 88.06 85 ARG A CA 1
ATOM 628 C C . ARG A 1 85 ? -12.649 1.511 26.834 1.00 88.06 85 ARG A C 1
ATOM 630 O O . ARG A 1 85 ? -12.963 1.027 27.919 1.00 88.06 85 ARG A O 1
ATOM 637 N N . ARG A 1 86 ? -12.840 2.800 26.535 1.00 83.62 86 ARG A N 1
ATOM 638 C CA . ARG A 1 86 ? -13.472 3.751 27.469 1.00 83.62 86 ARG A CA 1
ATOM 639 C C . ARG A 1 86 ? -14.923 3.379 27.781 1.00 83.62 86 ARG A C 1
ATOM 641 O O . ARG A 1 86 ? -15.325 3.458 28.937 1.00 83.62 86 ARG A O 1
ATOM 648 N N . GLY A 1 87 ? -15.689 2.919 26.789 1.00 81.25 87 GLY A N 1
ATOM 649 C CA . GLY A 1 87 ? -17.067 2.454 26.994 1.00 81.25 87 GLY A CA 1
ATOM 650 C C . GLY A 1 87 ? -17.162 1.255 27.944 1.00 81.25 87 GLY A C 1
ATOM 651 O O . GLY A 1 87 ? -18.000 1.245 28.848 1.00 81.25 87 GLY A O 1
ATOM 652 N N . ARG A 1 88 ? -16.252 0.279 27.806 1.00 78.50 88 ARG A N 1
ATOM 653 C CA . ARG A 1 88 ? -16.148 -0.854 28.743 1.00 78.50 88 ARG A CA 1
ATOM 654 C C . ARG A 1 88 ? -15.810 -0.391 30.160 1.00 78.50 88 ARG A C 1
ATOM 656 O O . ARG A 1 88 ? -16.508 -0.769 31.090 1.00 78.50 88 ARG A O 1
ATOM 663 N N . GLN A 1 89 ? -14.831 0.504 30.311 1.00 76.75 89 GLN A N 1
ATOM 664 C CA . GLN A 1 89 ? -14.474 1.077 31.617 1.00 76.75 89 GLN A CA 1
ATOM 665 C C . GLN A 1 89 ? -15.643 1.820 32.280 1.00 76.75 89 GLN A C 1
ATOM 667 O O . GLN A 1 89 ? -15.850 1.681 33.482 1.00 76.75 89 GLN A O 1
ATOM 672 N N . GLY A 1 90 ? -16.427 2.582 31.511 1.00 75.38 90 GLY A N 1
ATOM 673 C CA . GLY A 1 90 ? -17.623 3.252 32.025 1.00 75.38 90 GLY A CA 1
ATOM 674 C C . GLY A 1 90 ? -18.692 2.261 32.487 1.00 75.38 90 GLY A C 1
ATOM 675 O O . GLY A 1 90 ? -19.254 2.420 33.567 1.00 75.38 90 GLY A O 1
ATOM 676 N N . THR A 1 91 ? -18.926 1.204 31.708 1.00 76.19 91 THR A N 1
ATOM 677 C CA . THR A 1 91 ? -19.888 0.145 32.056 1.00 76.19 91 THR A CA 1
ATOM 678 C C . THR A 1 91 ? -19.464 -0.594 33.327 1.00 76.19 91 THR A C 1
ATOM 680 O O . THR A 1 91 ? -20.278 -0.771 34.232 1.00 76.19 91 THR A O 1
ATOM 683 N N . ASP A 1 92 ? -18.183 -0.950 33.443 1.00 75.94 92 ASP A N 1
ATOM 684 C CA . ASP A 1 92 ? -17.629 -1.603 34.633 1.00 75.94 92 ASP A CA 1
ATOM 685 C C . ASP A 1 92 ? -17.725 -0.704 35.875 1.00 75.94 92 ASP A C 1
ATOM 687 O O . ASP A 1 92 ? -18.093 -1.177 36.951 1.00 75.94 92 ASP A O 1
ATOM 691 N N . ALA A 1 93 ? -17.473 0.602 35.730 1.00 72.69 93 ALA A N 1
ATOM 692 C CA . ALA A 1 93 ? -17.621 1.568 36.818 1.00 72.69 93 ALA A CA 1
ATOM 693 C C . ALA A 1 93 ? -19.078 1.679 37.299 1.00 72.69 93 ALA A C 1
ATOM 695 O O . ALA A 1 93 ? -19.325 1.694 38.506 1.00 72.69 93 ALA A O 1
ATOM 696 N N . TYR A 1 94 ? -20.052 1.690 36.381 1.00 67.69 94 TYR A N 1
ATOM 697 C CA . TYR A 1 94 ? -21.475 1.652 36.739 1.00 67.69 94 TYR A CA 1
ATOM 698 C C . TYR A 1 94 ? -21.857 0.351 37.452 1.00 67.69 94 TYR A C 1
ATOM 700 O O . TYR A 1 94 ? -22.540 0.397 38.474 1.00 67.69 94 TYR A O 1
ATOM 708 N N . LEU A 1 95 ? -21.395 -0.803 36.963 1.00 79.38 95 LEU A N 1
ATOM 709 C CA . LEU A 1 95 ? -21.648 -2.099 37.602 1.00 79.38 95 LEU A CA 1
ATOM 710 C C . LEU A 1 95 ? -21.023 -2.186 39.002 1.00 79.38 95 LEU A C 1
ATOM 712 O O . LEU A 1 95 ? -21.613 -2.778 39.907 1.00 79.38 95 LEU A O 1
ATOM 716 N N . GLN A 1 96 ? -19.848 -1.586 39.202 1.00 74.25 96 GLN A N 1
ATOM 717 C CA . GLN A 1 96 ? -19.196 -1.515 40.507 1.00 74.25 96 GLN A CA 1
ATOM 718 C C . GLN A 1 96 ? -19.922 -0.561 41.465 1.00 74.25 96 GLN A C 1
ATOM 720 O O . GLN A 1 96 ? -20.066 -0.893 42.638 1.00 74.25 96 GLN A O 1
ATOM 725 N N . ALA A 1 97 ? -20.414 0.583 40.981 1.00 75.00 97 ALA A N 1
ATOM 726 C CA . ALA A 1 97 ? -21.183 1.535 41.784 1.00 75.00 97 ALA A CA 1
ATOM 727 C C . ALA A 1 97 ? -22.588 1.018 42.150 1.00 75.00 97 ALA A C 1
ATOM 729 O O . ALA A 1 97 ? -23.097 1.326 43.223 1.00 75.00 97 ALA A O 1
ATOM 730 N N . ALA A 1 98 ? -23.206 0.209 41.285 1.00 77.31 98 ALA A N 1
ATOM 731 C CA . ALA A 1 98 ? -24.511 -0.411 41.525 1.00 77.31 98 ALA A CA 1
ATOM 732 C C . ALA A 1 98 ? -24.440 -1.673 42.408 1.00 77.31 98 ALA A C 1
ATOM 734 O O . ALA A 1 98 ? -25.475 -2.267 42.720 1.00 77.31 98 ALA A O 1
ATOM 735 N N . ARG A 1 99 ? -23.238 -2.113 42.806 1.00 73.88 99 ARG A N 1
ATOM 736 C CA . ARG A 1 99 ? -23.062 -3.266 43.695 1.00 73.88 99 ARG A CA 1
ATOM 737 C C . ARG A 1 99 ? -23.408 -2.860 45.135 1.00 73.88 99 ARG A C 1
ATOM 739 O O . ARG A 1 99 ? -22.754 -1.966 45.670 1.00 73.88 99 ARG A O 1
ATOM 746 N N . PRO A 1 100 ? -24.391 -3.507 45.788 1.00 63.50 100 PRO A N 1
ATOM 747 C CA . PRO A 1 100 ? -24.720 -3.191 47.171 1.00 63.50 100 PRO A CA 1
ATOM 748 C C . PRO A 1 100 ? -23.549 -3.551 48.104 1.00 63.50 100 PRO A C 1
ATOM 750 O O . PRO A 1 100 ? -22.845 -4.536 47.841 1.00 63.50 100 PRO A O 1
ATOM 753 N N . PRO A 1 101 ? -23.320 -2.775 49.180 1.00 70.25 101 PRO A N 1
ATOM 754 C CA . PRO A 1 101 ? -22.319 -3.108 50.187 1.00 70.25 101 PRO A CA 1
ATOM 755 C C . PRO A 1 101 ? -22.668 -4.449 50.852 1.00 70.25 101 PRO A C 1
ATOM 757 O O . PRO A 1 101 ? -23.843 -4.746 51.073 1.00 70.25 101 PRO A O 1
ATOM 760 N N . ARG A 1 102 ? -21.641 -5.267 51.111 1.00 57.12 102 ARG A N 1
ATOM 761 C CA . ARG A 1 102 ? -21.759 -6.524 51.864 1.00 57.12 102 ARG A CA 1
ATOM 762 C C . ARG A 1 102 ? -21.780 -6.269 53.360 1.00 57.12 102 ARG A C 1
ATOM 764 O O . ARG A 1 102 ? -21.021 -5.374 53.791 1.00 57.12 102 ARG A O 1
#

Foldseek 3Di:
DQVLLLVLLVVLLVLLVVLLVCLVVVVVVVSVVSVVSSCVSNDDPDDHDPVCVVSVVSSVVSVVSNVVSVVVVVVVVVVVVVVVVVVVVVVVVVVVVPDDDD

Organism: NCBI:txid1475481

InterPro domains:
  IPR008622 Flagellar protein FliT [PF05400] (13-95)

pLDDT: mean 90.08, std 9.37, range [57.12, 98.25]

Secondary structure (DSSP, 8-state):
-HHHHHHHHHHHHHHHHHHHH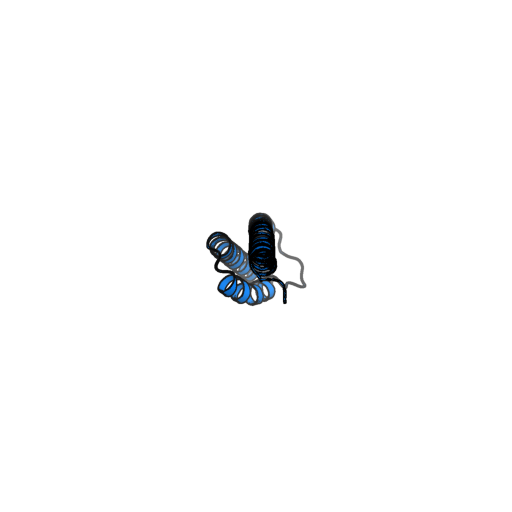HHHHT-HHHHHHHHHHHHHHT---SPPPGGGHHHHHHHHHHHHHHHHHHHHHHHHHHHHHHHHHHHHHHHHHHHHHTSPP-

Sequence (102 aa):
MSADALRDLDGGLRLSRAMLALARGGDWARLAELQAERARLLRHDGALPAEAAPLLRELLAVNAELDACVSAARDAAAREWDAARRGRQGTDAYLQAARPPR